Protein AF-A0AAV0LH85-F1 (afdb_monomer_lite)

Foldseek 3Di:
DQVVLVWDWDQDPNAIDTVVPDSDQEDDDPPVCCSRYHPDDDDDDDDDDPPDPDDDDDDPVVVVPDDD

InterPro domains:
  IPR001932 PPM-type phosphatase-like domain [PF00481] (1-68)
  IPR001932 PPM-type phosphatase-like domain [PS51746] (1-68)
  IPR015655 Protein phosphatase 2C [PTHR13832] (1-66)
  IPR036457 PPM-type phosphatase-like domain superfamily [G3DSA:3.60.40.10] (1-68)
  IPR036457 PPM-type phosphatase-like domain superfamily [SSF81606] (1-67)

Organism: NCBI:txid586396

Structure (mmCIF, N/CA/C/O backbone):
data_AF-A0AAV0LH85-F1
#
_entry.id   AF-A0AAV0LH85-F1
#
loop_
_atom_site.group_PDB
_atom_site.id
_atom_site.type_symbol
_atom_site.label_atom_id
_atom_site.label_alt_id
_atom_site.label_comp_id
_atom_site.label_asym_id
_atom_site.label_entity_id
_atom_site.label_seq_id
_atom_site.pdbx_PDB_ins_code
_atom_site.Cartn_x
_atom_site.Cartn_y
_atom_site.Cartn_z
_atom_site.occupancy
_atom_site.B_iso_or_equiv
_atom_site.auth_seq_id
_atom_site.auth_comp_id
_atom_site.auth_asym_id
_atom_site.auth_atom_id
_atom_site.pdbx_PDB_model_num
ATOM 1 N N . ARG A 1 1 ? 0.940 9.559 -11.571 1.00 94.19 1 ARG A N 1
ATOM 2 C CA . ARG A 1 1 ? 2.296 9.852 -11.028 1.00 94.19 1 ARG A CA 1
ATOM 3 C C . ARG A 1 1 ? 3.350 8.963 -11.667 1.00 94.19 1 ARG A C 1
ATOM 5 O O . ARG A 1 1 ? 4.232 9.521 -12.284 1.00 94.19 1 ARG A O 1
ATOM 12 N N . VAL A 1 2 ? 3.265 7.634 -11.521 1.00 96.38 2 VAL A N 1
ATOM 13 C CA . VAL A 1 2 ? 4.259 6.690 -12.076 1.00 96.38 2 VAL A CA 1
ATOM 14 C C . VAL A 1 2 ? 4.471 6.906 -13.580 1.00 96.38 2 VAL A C 1
ATOM 16 O O . VAL A 1 2 ? 5.596 7.138 -13.993 1.00 96.38 2 VAL A O 1
ATOM 19 N N . GLU A 1 3 ? 3.394 6.966 -14.366 1.00 96.69 3 GLU A N 1
ATOM 20 C CA . GLU A 1 3 ? 3.472 7.186 -15.823 1.00 96.69 3 GLU A CA 1
ATOM 21 C C . GLU A 1 3 ? 4.037 8.556 -16.212 1.00 96.69 3 GLU A C 1
ATOM 23 O O . GLU A 1 3 ? 4.809 8.678 -17.153 1.00 96.69 3 GLU A O 1
ATOM 28 N N . ALA A 1 4 ? 3.724 9.597 -15.435 1.00 97.00 4 ALA A N 1
ATOM 29 C CA . ALA A 1 4 ? 4.269 10.938 -15.652 1.00 97.00 4 ALA A CA 1
ATOM 30 C C . ALA A 1 4 ? 5.786 11.024 -15.391 1.00 97.00 4 ALA A C 1
ATOM 32 O O . ALA A 1 4 ? 6.423 11.969 -15.841 1.00 97.00 4 ALA A O 1
ATOM 33 N N . LEU A 1 5 ? 6.352 10.053 -14.665 1.00 96.25 5 LEU A N 1
ATOM 34 C CA . LEU A 1 5 ? 7.792 9.906 -14.438 1.00 96.25 5 LEU A CA 1
ATOM 35 C C . LEU A 1 5 ? 8.448 8.973 -15.470 1.00 96.25 5 LEU A C 1
ATOM 37 O O . LEU A 1 5 ? 9.610 8.634 -15.317 1.00 96.25 5 LEU A O 1
ATOM 41 N N . GLY A 1 6 ? 7.721 8.540 -16.506 1.00 96.25 6 GLY A N 1
ATOM 42 C CA . GLY A 1 6 ? 8.235 7.621 -17.527 1.00 96.25 6 GLY A CA 1
ATOM 43 C C . GLY A 1 6 ? 8.168 6.140 -17.145 1.00 96.25 6 GLY A C 1
ATOM 44 O O . GLY A 1 6 ? 8.639 5.296 -17.903 1.00 96.25 6 GLY A O 1
ATOM 45 N N . GLY A 1 7 ? 7.570 5.804 -15.996 1.00 95.81 7 GLY A N 1
ATOM 46 C CA . GLY A 1 7 ? 7.237 4.422 -15.659 1.00 95.81 7 GLY A CA 1
ATOM 47 C C . GLY A 1 7 ? 5.982 3.937 -16.386 1.00 95.81 7 GLY A C 1
ATOM 48 O O . GLY A 1 7 ? 5.305 4.704 -17.061 1.00 95.81 7 GLY A O 1
ATOM 49 N N . TYR A 1 8 ? 5.619 2.671 -16.198 1.00 96.25 8 TYR A N 1
ATOM 50 C CA . TYR A 1 8 ? 4.352 2.136 -16.698 1.00 96.25 8 TYR A CA 1
ATOM 51 C C . TYR A 1 8 ? 3.636 1.304 -15.632 1.00 96.25 8 TYR A C 1
ATOM 53 O O . TYR A 1 8 ? 4.241 0.852 -14.650 1.00 96.25 8 TYR A O 1
ATOM 61 N N . VAL A 1 9 ? 2.330 1.135 -15.828 1.00 97.06 9 VAL A N 1
ATOM 62 C CA . VAL A 1 9 ? 1.466 0.280 -15.014 1.00 97.06 9 VAL A CA 1
ATOM 63 C C . VAL A 1 9 ? 0.770 -0.696 -15.950 1.00 97.06 9 VAL A C 1
ATOM 65 O O . VAL A 1 9 ? 0.140 -0.266 -16.911 1.00 97.06 9 VAL A O 1
ATOM 68 N N . ASP A 1 10 ? 0.880 -1.991 -15.672 1.00 96.25 10 ASP A N 1
ATOM 69 C CA . ASP A 1 10 ? 0.253 -3.036 -16.483 1.00 96.25 10 ASP A CA 1
ATOM 70 C C . ASP A 1 10 ? -0.584 -3.989 -15.623 1.00 96.25 10 ASP A C 1
ATOM 72 O O . ASP A 1 10 ? -0.317 -4.176 -14.430 1.00 96.25 10 ASP A O 1
ATOM 76 N N . CYS A 1 11 ? -1.620 -4.573 -16.223 1.00 96.06 11 CYS A N 1
ATOM 77 C CA . CYS A 1 11 ? -2.500 -5.535 -15.575 1.00 96.06 11 CYS A CA 1
ATOM 78 C C . CYS A 1 11 ? -2.167 -6.952 -16.043 1.00 96.06 11 CYS A C 1
ATOM 80 O O . CYS A 1 11 ? -2.623 -7.409 -17.092 1.00 96.06 11 CYS A O 1
ATOM 82 N N . SER A 1 12 ? -1.432 -7.685 -15.207 1.00 91.00 12 SER A N 1
ATOM 83 C CA . SER A 1 12 ? -1.070 -9.074 -15.474 1.00 91.00 12 SER A CA 1
ATOM 84 C C . SER A 1 12 ? -1.767 -10.002 -14.488 1.00 91.00 12 SER A C 1
ATOM 86 O O . SER A 1 12 ? -1.700 -9.818 -13.271 1.00 91.00 12 SER A O 1
ATOM 88 N N . ARG A 1 13 ? -2.466 -11.013 -15.019 1.00 91.75 13 ARG A N 1
ATOM 89 C CA . ARG A 1 13 ? -3.223 -12.012 -14.236 1.00 91.75 13 ARG A CA 1
ATOM 90 C C . ARG A 1 13 ? -4.215 -11.384 -13.242 1.00 91.75 13 ARG A C 1
ATOM 92 O O . ARG A 1 13 ? -4.398 -11.892 -12.141 1.00 91.75 13 ARG A O 1
ATOM 99 N N . GLY A 1 14 ? -4.845 -10.277 -13.639 1.00 93.62 14 GLY A N 1
ATOM 100 C CA . GLY A 1 14 ? -5.836 -9.567 -12.825 1.00 93.62 14 GLY A CA 1
ATOM 101 C C . GLY A 1 14 ? -5.253 -8.687 -11.717 1.00 93.62 14 GLY A C 1
ATOM 102 O O . GLY A 1 14 ? -6.014 -8.191 -10.892 1.00 93.62 14 GLY A O 1
ATOM 103 N N . VAL A 1 15 ? -3.932 -8.478 -11.687 1.00 95.31 15 VAL A N 1
ATOM 104 C CA . VAL A 1 15 ? -3.262 -7.618 -10.706 1.00 95.31 15 VAL A CA 1
ATOM 105 C C . VAL A 1 15 ? -2.523 -6.501 -11.432 1.00 95.31 15 VAL A C 1
ATOM 107 O O . VAL A 1 15 ? -1.683 -6.755 -12.294 1.00 95.31 15 VAL A O 1
ATOM 110 N N . TRP A 1 16 ? -2.814 -5.260 -11.050 1.00 96.19 16 TRP A N 1
ATOM 111 C CA . TRP A 1 16 ? -2.099 -4.086 -11.539 1.00 96.19 16 TRP A CA 1
ATOM 112 C C . TRP A 1 16 ? -0.726 -3.990 -10.886 1.00 96.19 16 TRP A C 1
ATOM 114 O O . TRP A 1 16 ? -0.617 -4.052 -9.660 1.00 96.19 16 TRP A O 1
ATOM 124 N N . ARG A 1 17 ? 0.320 -3.829 -11.695 1.00 96.88 17 ARG A N 1
ATOM 125 C CA . ARG A 1 17 ? 1.705 -3.743 -11.230 1.00 96.88 17 ARG A CA 1
ATOM 126 C C . ARG A 1 17 ? 2.434 -2.584 -11.882 1.00 96.88 17 ARG A C 1
ATOM 128 O O . ARG A 1 17 ? 2.278 -2.335 -13.073 1.00 96.88 17 ARG A O 1
ATOM 135 N N . ILE A 1 18 ? 3.267 -1.902 -11.106 1.00 96.56 18 ILE A N 1
ATOM 136 C CA . ILE A 1 18 ? 4.236 -0.943 -11.636 1.00 96.56 18 ILE A CA 1
ATOM 137 C C . ILE A 1 18 ? 5.457 -1.694 -12.157 1.00 96.56 18 ILE A C 1
ATOM 139 O O . ILE A 1 18 ? 5.969 -2.572 -11.460 1.00 96.56 18 ILE A O 1
ATOM 143 N N . GLN A 1 19 ? 5.937 -1.343 -13.351 1.00 93.88 19 GLN A N 1
ATOM 144 C CA . GLN A 1 19 ? 7.132 -1.969 -13.940 1.00 93.88 19 GLN A CA 1
ATOM 145 C C . GLN A 1 19 ? 7.075 -3.517 -13.904 1.00 93.88 19 GLN A C 1
ATOM 147 O O . GLN A 1 19 ? 8.070 -4.159 -13.575 1.00 93.88 19 GLN A O 1
ATOM 152 N N . GLU A 1 20 ? 5.877 -4.102 -14.076 1.00 93.81 20 GLU A N 1
ATOM 153 C CA . GLU A 1 20 ? 5.565 -5.539 -13.893 1.00 93.81 20 GLU A CA 1
ATOM 154 C C . GLU A 1 20 ? 5.929 -6.153 -12.521 1.00 93.81 20 GLU A C 1
ATOM 156 O O . GLU A 1 20 ? 5.706 -7.340 -12.281 1.00 93.81 20 GLU A O 1
ATOM 161 N N . SER A 1 21 ? 6.425 -5.355 -11.578 1.00 94.00 21 SER A N 1
ATOM 162 C CA . SER A 1 21 ? 7.038 -5.820 -10.336 1.00 94.00 21 SER A CA 1
ATOM 163 C C . SER A 1 21 ? 6.073 -5.732 -9.154 1.00 94.00 21 SER A C 1
ATOM 165 O O . SER A 1 21 ? 5.589 -6.753 -8.656 1.00 94.00 21 SER A O 1
ATOM 167 N N . LEU A 1 22 ? 5.721 -4.519 -8.718 1.00 96.00 22 LEU A N 1
ATOM 168 C CA . LEU A 1 22 ? 5.008 -4.300 -7.455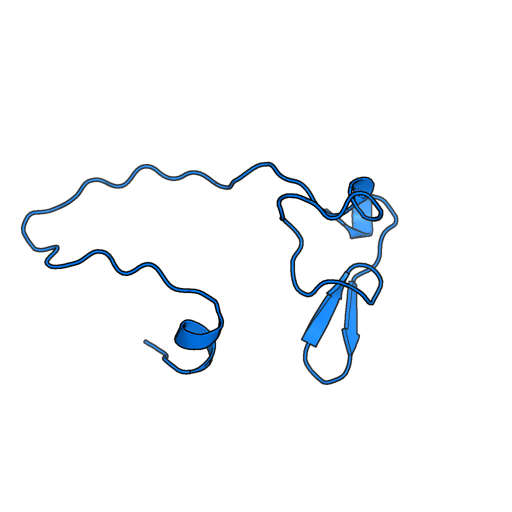 1.00 96.00 22 LEU A CA 1
ATOM 169 C C . LEU A 1 22 ? 3.545 -3.926 -7.668 1.00 96.00 22 LEU A C 1
ATOM 171 O O . LEU A 1 22 ? 3.232 -3.080 -8.498 1.00 96.00 22 LEU A O 1
ATOM 175 N N . ALA A 1 23 ? 2.658 -4.482 -6.843 1.00 96.56 23 ALA A N 1
ATOM 176 C CA . ALA A 1 23 ? 1.231 -4.139 -6.818 1.00 96.56 23 ALA A CA 1
ATOM 177 C C . ALA A 1 23 ? 0.911 -2.900 -5.953 1.00 96.56 23 ALA A C 1
ATOM 179 O O . ALA A 1 23 ? -0.229 -2.669 -5.562 1.00 96.56 23 ALA A O 1
ATOM 180 N N . VAL A 1 24 ? 1.926 -2.093 -5.635 1.00 96.25 24 VAL A N 1
ATOM 181 C CA . VAL A 1 24 ? 1.814 -0.881 -4.817 1.00 96.25 24 VAL A CA 1
ATOM 182 C C . VAL A 1 24 ? 2.626 0.250 -5.439 1.00 96.25 24 VAL A C 1
ATOM 184 O O . VAL A 1 24 ? 3.619 0.023 -6.123 1.00 96.25 24 VAL A O 1
ATOM 187 N N . THR A 1 25 ? 2.223 1.495 -5.181 1.00 96.06 25 THR A N 1
ATOM 188 C CA . THR A 1 25 ? 2.956 2.693 -5.645 1.00 96.06 25 THR A CA 1
ATOM 189 C C . THR A 1 25 ? 3.685 3.431 -4.522 1.00 96.06 25 THR A C 1
ATOM 191 O O . THR A 1 25 ? 4.354 4.439 -4.770 1.00 96.06 25 THR A O 1
ATOM 194 N N . ARG A 1 26 ? 3.540 2.959 -3.280 1.00 97.19 26 ARG A N 1
ATOM 195 C CA . ARG A 1 26 ? 4.192 3.502 -2.088 1.00 97.19 26 ARG A CA 1
ATOM 196 C C . ARG A 1 26 ? 4.702 2.360 -1.224 1.00 97.19 26 ARG A C 1
ATOM 198 O O . ARG A 1 26 ? 4.021 1.348 -1.102 1.00 97.19 26 ARG A O 1
ATOM 205 N N . GLY A 1 27 ? 5.871 2.549 -0.630 1.00 95.62 27 GLY A N 1
ATOM 206 C CA . GLY A 1 27 ? 6.544 1.515 0.144 1.00 95.62 27 GLY A CA 1
ATOM 207 C C . GLY A 1 27 ? 7.858 2.006 0.740 1.00 95.62 27 GLY A C 1
ATOM 208 O O . GLY A 1 27 ? 8.551 2.868 0.183 1.00 95.62 27 GLY A O 1
ATOM 209 N N . ILE A 1 28 ? 8.198 1.451 1.899 1.00 97.06 28 ILE A N 1
ATOM 210 C CA . ILE A 1 28 ? 9.524 1.587 2.504 1.00 97.06 28 ILE A CA 1
ATOM 211 C C . ILE A 1 28 ? 10.385 0.449 1.942 1.00 97.06 28 ILE A C 1
ATOM 213 O O . ILE A 1 28 ? 9.933 -0.686 1.895 1.00 97.06 28 ILE A O 1
ATOM 217 N N . GLY A 1 29 ? 11.618 0.744 1.520 1.00 95.25 29 GLY A N 1
ATOM 218 C CA . GLY A 1 29 ? 12.456 -0.211 0.780 1.00 95.25 29 GLY A CA 1
ATOM 219 C C . GLY A 1 29 ? 12.388 -0.011 -0.737 1.00 95.25 29 GLY A C 1
ATOM 220 O O . GLY A 1 29 ? 12.311 1.130 -1.188 1.00 95.25 29 GLY A O 1
ATOM 221 N N . ASP A 1 30 ? 12.475 -1.091 -1.516 1.00 94.69 30 ASP A N 1
ATOM 222 C CA . ASP A 1 30 ? 12.401 -1.086 -2.990 1.00 94.69 30 ASP A CA 1
ATOM 223 C C . ASP A 1 30 ? 13.375 -0.112 -3.670 1.00 94.69 30 ASP A C 1
ATOM 225 O O . ASP A 1 30 ? 13.007 0.662 -4.551 1.00 94.69 30 ASP A O 1
ATOM 229 N N . GLY A 1 31 ? 14.648 -0.153 -3.251 1.00 95.12 31 GLY A N 1
ATOM 230 C CA . GLY A 1 31 ? 15.714 0.737 -3.738 1.00 95.12 31 GLY A CA 1
ATOM 231 C C . GLY A 1 31 ? 15.773 0.861 -5.266 1.00 95.12 31 GLY A C 1
ATOM 232 O O . GLY A 1 31 ? 15.865 1.961 -5.801 1.00 95.12 31 GLY A O 1
ATOM 233 N N . HIS A 1 32 ? 15.635 -0.270 -5.959 1.00 93.38 32 HIS A N 1
ATOM 234 C CA . HIS A 1 32 ? 15.667 -0.374 -7.420 1.00 93.38 32 HIS A CA 1
ATOM 235 C C . HIS A 1 32 ? 14.455 0.262 -8.130 1.00 93.38 32 HIS A C 1
ATOM 237 O O . HIS A 1 32 ? 14.493 0.442 -9.342 1.00 93.38 32 HIS A O 1
ATOM 243 N N . LEU A 1 33 ? 13.396 0.623 -7.397 1.00 95.69 33 LEU A N 1
ATOM 244 C CA . LEU A 1 33 ? 12.178 1.243 -7.927 1.00 95.69 33 LEU A CA 1
ATOM 245 C C . LEU A 1 33 ? 11.899 2.616 -7.308 1.00 95.69 33 LEU A C 1
ATOM 247 O O . LEU A 1 33 ? 10.791 3.126 -7.461 1.00 95.69 33 LEU A O 1
ATOM 251 N N . LYS A 1 34 ? 12.863 3.243 -6.617 1.00 93.69 34 LYS A N 1
ATOM 252 C CA . LYS A 1 34 ? 12.627 4.499 -5.877 1.00 93.69 34 LYS A CA 1
ATOM 253 C C . LYS A 1 34 ? 12.167 5.685 -6.720 1.00 93.69 34 LYS A C 1
ATOM 255 O O . LYS A 1 34 ? 11.532 6.584 -6.176 1.00 93.69 34 LYS A O 1
ATOM 260 N N . GLU A 1 35 ? 12.408 5.665 -8.025 1.00 94.56 35 GLU A N 1
ATOM 261 C CA . GLU A 1 35 ? 11.828 6.639 -8.954 1.00 94.56 35 GLU A CA 1
ATOM 262 C C . GLU A 1 35 ? 10.287 6.559 -8.975 1.00 94.56 35 GLU A C 1
ATOM 264 O O . GLU A 1 35 ? 9.588 7.572 -9.007 1.00 94.56 35 GLU A O 1
ATOM 269 N N . PHE A 1 36 ? 9.732 5.350 -8.852 1.00 95.94 36 PHE A N 1
ATOM 270 C CA . PHE A 1 36 ? 8.296 5.089 -8.956 1.00 95.94 36 PHE A CA 1
ATOM 271 C C . PHE A 1 36 ? 7.634 4.805 -7.601 1.00 95.94 36 PHE A C 1
ATOM 273 O O . PHE A 1 36 ? 6.472 5.177 -7.413 1.00 95.94 36 PHE A O 1
ATOM 280 N N . VAL A 1 37 ? 8.350 4.217 -6.639 1.00 96.75 37 VAL A N 1
ATOM 281 C CA . VAL A 1 37 ? 7.861 3.852 -5.298 1.00 96.75 37 VAL A CA 1
ATOM 282 C C . VAL A 1 37 ? 8.334 4.865 -4.267 1.00 96.75 37 VAL A C 1
ATOM 284 O O . VAL A 1 37 ? 9.499 4.892 -3.867 1.00 96.75 37 VAL A O 1
ATOM 287 N N . VAL A 1 38 ? 7.401 5.683 -3.786 1.00 96.56 38 VAL A N 1
ATOM 288 C CA . VAL A 1 38 ? 7.703 6.716 -2.786 1.00 96.56 38 VAL A CA 1
ATOM 289 C C . VAL A 1 38 ? 7.466 6.196 -1.370 1.00 96.56 38 VAL A C 1
ATOM 291 O O . VAL A 1 38 ? 6.508 5.465 -1.125 1.00 96.56 38 VAL A O 1
ATOM 294 N N . ALA A 1 39 ? 8.323 6.597 -0.430 1.00 97.06 39 ALA A N 1
ATOM 295 C CA . ALA A 1 39 ? 8.180 6.250 0.989 1.00 97.06 39 ALA A CA 1
ATOM 296 C C . ALA A 1 39 ? 7.308 7.247 1.774 1.00 97.06 39 ALA A C 1
ATOM 298 O O . ALA A 1 39 ? 7.014 7.011 2.940 1.00 97.06 39 ALA A O 1
ATOM 299 N N . GLU A 1 40 ? 6.891 8.346 1.140 1.00 96.38 40 GLU A N 1
ATOM 3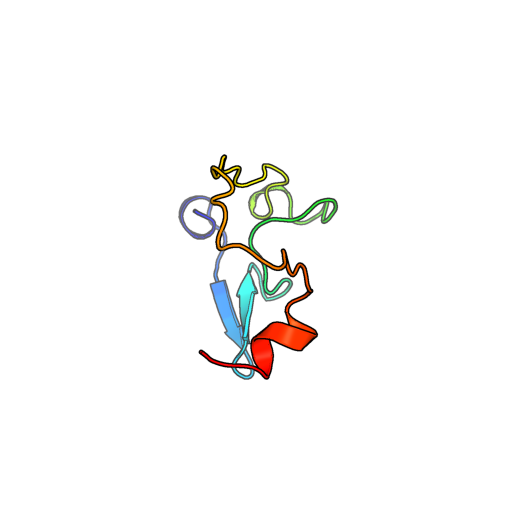00 C CA . GLU A 1 40 ? 6.061 9.368 1.776 1.00 96.38 40 GLU A CA 1
ATOM 301 C C . GLU A 1 40 ? 4.671 8.794 2.110 1.00 96.38 40 GLU A C 1
ATOM 303 O O . GLU A 1 40 ? 3.968 8.341 1.192 1.00 96.38 40 GLU A O 1
ATOM 308 N N . PRO A 1 41 ? 4.236 8.795 3.381 1.00 96.81 41 PRO A N 1
ATOM 309 C CA . PRO A 1 41 ? 2.920 8.295 3.756 1.00 96.81 41 PRO A CA 1
ATOM 310 C C . PRO A 1 41 ? 1.803 9.272 3.363 1.00 96.81 41 PRO A C 1
ATOM 312 O O . PRO A 1 41 ? 2.009 10.466 3.165 1.00 96.81 41 PRO A O 1
ATOM 315 N N . LYS A 1 42 ? 0.571 8.762 3.283 1.00 96.00 42 LYS A N 1
ATOM 316 C CA . LYS A 1 42 ? -0.628 9.608 3.326 1.00 96.00 42 LYS A CA 1
ATOM 317 C C . LYS A 1 42 ? -1.092 9.672 4.775 1.00 96.00 42 LYS A C 1
ATOM 319 O O . LYS A 1 42 ? -1.452 8.644 5.340 1.00 96.00 42 LYS A O 1
ATOM 324 N N . THR A 1 43 ? -1.100 10.860 5.361 1.00 97.00 43 THR A N 1
ATOM 325 C CA . THR A 1 43 ? -1.529 11.069 6.747 1.00 97.00 43 THR A CA 1
ATOM 326 C C . THR A 1 43 ? -2.959 11.605 6.801 1.00 97.00 43 THR A C 1
ATOM 328 O O . THR A 1 43 ? -3.440 12.267 5.878 1.00 97.00 43 THR A O 1
ATOM 3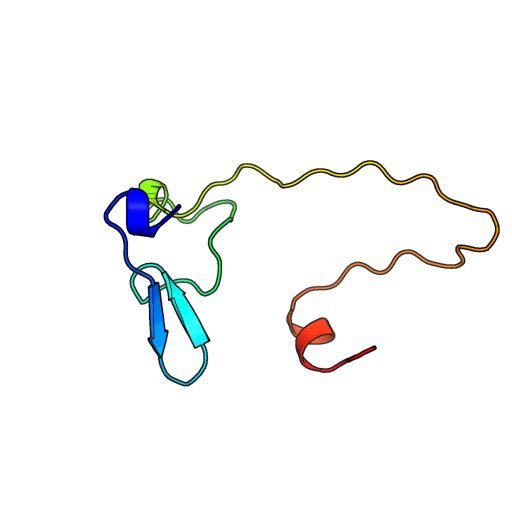31 N N . ARG A 1 44 ? -3.672 11.283 7.882 1.00 96.94 44 ARG A N 1
ATOM 332 C CA . ARG A 1 44 ? -4.991 11.835 8.203 1.00 96.94 44 ARG A CA 1
ATOM 333 C C . ARG A 1 44 ? -5.124 11.920 9.717 1.00 96.94 44 ARG A C 1
ATOM 335 O O . ARG A 1 44 ? -4.713 11.002 10.418 1.00 96.94 44 ARG A O 1
ATOM 342 N N . ILE A 1 45 ? -5.728 13.000 10.197 1.00 96.81 45 ILE A N 1
ATOM 343 C CA . ILE A 1 45 ? -6.147 13.148 11.591 1.00 96.81 45 ILE A CA 1
ATOM 344 C C . ILE A 1 45 ? -7.657 12.925 11.629 1.00 96.81 45 ILE A C 1
ATOM 346 O O . ILE A 1 45 ? -8.388 13.466 10.795 1.00 96.81 45 ILE A O 1
ATOM 350 N N . VAL A 1 46 ? -8.117 12.096 12.560 1.00 94.88 46 VAL A N 1
ATOM 351 C CA . VAL A 1 46 ? -9.534 11.775 12.747 1.00 94.88 46 VAL A CA 1
ATOM 352 C C . VAL A 1 46 ? -9.867 11.970 14.220 1.00 94.88 46 VAL A C 1
ATOM 354 O O . VAL A 1 46 ? -9.095 11.561 15.085 1.00 94.88 46 VAL A O 1
ATOM 357 N N . ARG A 1 47 ? -10.995 12.627 14.497 1.00 95.62 47 ARG A N 1
ATOM 358 C CA . ARG A 1 47 ? -11.535 12.749 15.851 1.00 95.62 47 ARG A CA 1
ATOM 359 C C . ARG A 1 47 ? -12.261 11.453 16.208 1.00 95.62 47 ARG A C 1
ATOM 361 O O . ARG A 1 47 ? -13.028 10.949 15.397 1.00 95.62 47 ARG A O 1
ATOM 368 N N . ILE A 1 48 ? -11.988 10.924 17.396 1.00 95.50 48 ILE A N 1
ATOM 369 C CA . ILE A 1 48 ? -12.676 9.742 17.919 1.00 95.50 48 ILE A CA 1
ATOM 370 C C . ILE A 1 48 ? -13.951 10.226 18.612 1.00 95.50 48 ILE A C 1
ATOM 372 O O . ILE A 1 48 ? -13.873 10.999 19.569 1.00 95.50 48 ILE A O 1
ATOM 376 N N . GLU A 1 49 ? -15.101 9.805 18.093 1.00 95.69 49 GLU A N 1
ATOM 377 C CA . GLU A 1 49 ? -16.417 10.062 18.681 1.00 95.69 49 GLU A CA 1
ATOM 378 C C . GLU A 1 49 ? -16.796 8.943 19.668 1.00 95.69 49 GLU A C 1
ATOM 380 O O . GLU A 1 49 ? -16.196 7.866 19.672 1.00 95.69 49 GLU A O 1
ATOM 385 N N . SER A 1 50 ? -17.766 9.202 20.548 1.00 95.75 50 SER A N 1
ATOM 386 C CA . SER A 1 50 ? -18.126 8.293 21.651 1.00 95.75 50 SER A CA 1
ATOM 387 C C . SER A 1 50 ? -18.740 6.958 21.217 1.00 95.75 50 SER A C 1
ATOM 389 O O . SER A 1 50 ? -18.811 6.040 22.026 1.00 95.75 50 SER A O 1
ATOM 391 N N . ASP A 1 51 ? -19.219 6.861 19.980 1.00 95.81 51 ASP A N 1
ATOM 392 C CA . ASP A 1 51 ? -19.812 5.665 19.372 1.00 95.81 51 ASP A CA 1
ATOM 393 C C . ASP A 1 51 ? -18.776 4.764 18.675 1.00 95.81 51 ASP A C 1
ATOM 395 O O . ASP A 1 51 ? -19.113 3.693 18.172 1.00 95.81 51 ASP A O 1
ATOM 399 N N . CYS A 1 52 ? -17.505 5.167 18.643 1.00 96.06 52 CYS A N 1
ATOM 400 C CA . CYS A 1 52 ? -16.443 4.381 18.033 1.00 96.06 52 CYS A CA 1
ATOM 401 C C . CYS A 1 52 ? -15.944 3.295 19.005 1.00 96.06 52 CYS A C 1
ATOM 403 O O . CYS A 1 52 ? -15.195 3.588 19.937 1.00 96.06 52 CYS A O 1
ATOM 405 N N . GLU A 1 53 ? -16.341 2.037 18.786 1.00 95.19 53 GLU A N 1
ATOM 406 C CA . GLU A 1 53 ? -15.951 0.918 19.663 1.00 95.19 53 GLU A CA 1
ATOM 407 C C . GLU A 1 53 ? -14.517 0.419 19.416 1.00 95.19 53 GLU A C 1
ATOM 409 O O . GLU A 1 53 ? -13.786 0.125 20.363 1.00 95.19 53 GLU A O 1
ATOM 414 N N . PHE A 1 54 ? -14.093 0.327 18.149 1.00 94.81 54 PHE A N 1
ATOM 415 C CA . PHE A 1 54 ? -12.807 -0.267 17.770 1.00 94.81 54 PHE A CA 1
ATOM 416 C C . PHE A 1 54 ? -12.158 0.440 16.577 1.00 94.81 54 PHE A C 1
ATOM 418 O O . PHE A 1 54 ? -12.831 0.905 15.659 1.00 94.81 54 PHE A O 1
ATOM 425 N N . LEU A 1 55 ? -10.821 0.425 16.549 1.00 93.38 55 LEU A N 1
ATOM 426 C CA . LEU A 1 55 ? -10.014 0.729 15.368 1.00 93.38 55 LEU A CA 1
ATOM 427 C C . LEU A 1 55 ? -9.384 -0.568 14.855 1.00 93.38 55 LEU A C 1
ATOM 429 O O . LEU A 1 55 ? -8.612 -1.206 15.570 1.00 93.38 55 LEU A O 1
ATOM 433 N N . ILE A 1 56 ? -9.677 -0.931 13.607 1.00 94.56 56 ILE A N 1
ATOM 434 C CA . ILE A 1 56 ? -9.125 -2.128 12.966 1.00 94.56 56 ILE A CA 1
ATOM 435 C C . ILE A 1 56 ? -8.067 -1.712 11.946 1.00 94.56 56 ILE A C 1
ATOM 437 O O . ILE A 1 56 ? -8.333 -0.930 11.035 1.00 94.56 56 ILE A O 1
ATOM 441 N N . LEU A 1 57 ? -6.864 -2.268 12.090 1.00 96.31 57 LEU A N 1
ATOM 442 C CA . LEU A 1 57 ? -5.773 -2.163 11.124 1.00 96.31 57 LEU A CA 1
ATOM 443 C C . LEU A 1 57 ? -5.425 -3.572 10.650 1.00 96.31 57 LEU A C 1
ATOM 445 O O . LEU A 1 57 ? -5.210 -4.465 11.466 1.00 96.31 57 LEU A O 1
ATOM 449 N N . ALA A 1 58 ? -5.359 -3.772 9.339 1.00 96.19 58 ALA A N 1
ATOM 450 C CA . ALA A 1 58 ? -5.005 -5.059 8.751 1.00 96.19 58 ALA A CA 1
ATOM 451 C C . ALA A 1 58 ? -4.345 -4.870 7.381 1.00 96.19 58 ALA A C 1
ATOM 453 O O . ALA A 1 58 ? -4.484 -3.810 6.763 1.00 96.19 58 ALA A O 1
ATOM 454 N N . SER A 1 59 ? -3.634 -5.898 6.918 1.00 96.62 59 SER A N 1
ATOM 455 C CA . SER A 1 59 ? -3.120 -5.968 5.549 1.00 96.62 59 SER A CA 1
ATOM 456 C C . SER A 1 59 ? -4.236 -6.259 4.538 1.00 96.62 59 SER A C 1
ATOM 458 O O . SER A 1 59 ? -5.354 -6.632 4.902 1.00 96.62 59 SER A O 1
ATOM 460 N N . ASP A 1 60 ? -3.905 -6.116 3.256 1.00 94.75 60 ASP A N 1
ATOM 461 C CA . ASP A 1 60 ? -4.744 -6.490 2.109 1.00 94.75 60 ASP A CA 1
ATOM 462 C C . ASP A 1 60 ? -5.332 -7.907 2.215 1.00 94.75 60 ASP A C 1
ATOM 464 O O . ASP A 1 60 ? -6.494 -8.107 1.883 1.00 94.75 60 ASP A O 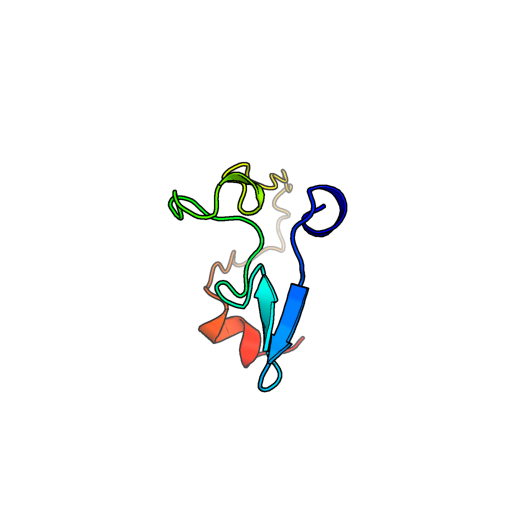1
ATOM 468 N N . GLY A 1 61 ? -4.603 -8.864 2.796 1.00 95.56 61 GLY A N 1
ATOM 469 C CA . GLY A 1 61 ? -5.089 -10.232 3.002 1.00 95.56 61 GLY A CA 1
ATOM 470 C C . GLY A 1 61 ? -6.444 -10.348 3.72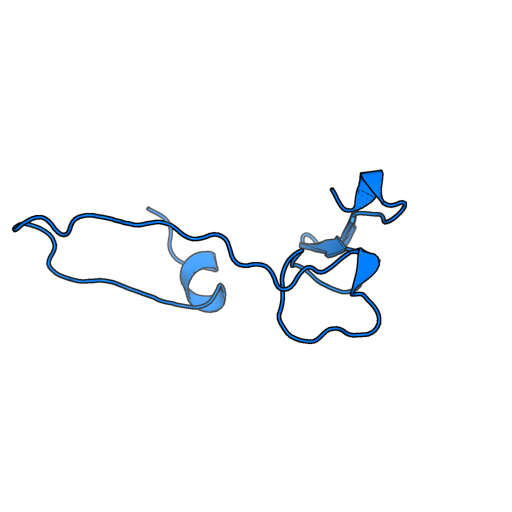1 1.00 95.56 61 GLY A C 1
ATOM 471 O O . GLY A 1 61 ? -7.194 -11.282 3.430 1.00 95.56 61 GLY A O 1
ATOM 472 N N . LEU A 1 62 ? -6.783 -9.414 4.623 1.00 96.25 62 LEU A N 1
ATOM 473 C CA . LEU A 1 62 ? -8.128 -9.334 5.209 1.00 96.25 62 LEU A CA 1
ATOM 474 C C . LEU A 1 62 ? -9.100 -8.626 4.256 1.00 96.25 62 LEU A C 1
ATO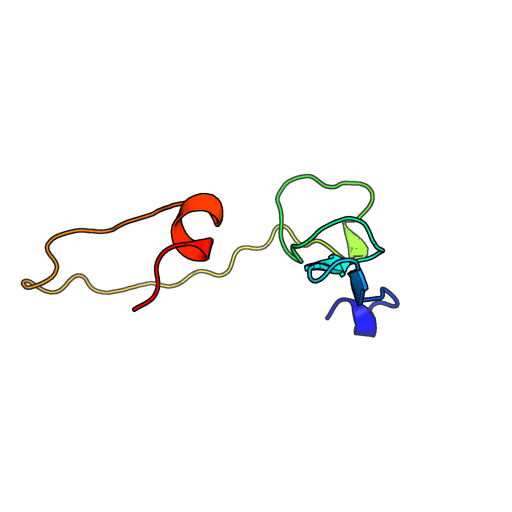M 476 O O . LEU A 1 62 ? -10.158 -9.165 3.926 1.00 96.25 62 LEU A O 1
ATOM 480 N N . TRP A 1 63 ? -8.734 -7.420 3.821 1.00 94.56 63 TRP A N 1
ATOM 481 C CA . TRP A 1 63 ? -9.606 -6.510 3.073 1.00 94.56 63 TRP A CA 1
ATOM 482 C C . TRP A 1 63 ? -9.962 -7.004 1.665 1.00 94.56 63 TRP A C 1
ATOM 484 O O . TRP A 1 63 ? -10.996 -6.624 1.130 1.00 94.56 63 TRP A O 1
ATOM 494 N N . ASP A 1 64 ? -9.181 -7.917 1.091 1.00 92.50 64 ASP A N 1
ATOM 495 C CA . ASP A 1 64 ? -9.493 -8.576 -0.182 1.00 92.50 64 ASP A CA 1
ATOM 496 C C . ASP A 1 64 ? -10.661 -9.573 -0.074 1.00 92.50 64 ASP A C 1
ATOM 498 O O . ASP A 1 64 ? -11.192 -10.037 -1.092 1.00 92.50 64 ASP A O 1
ATOM 502 N N . LYS A 1 65 ? -11.041 -9.967 1.149 1.00 94.88 65 LYS A N 1
ATOM 503 C CA . LYS A 1 65 ? -12.063 -10.996 1.412 1.00 94.88 65 LYS A CA 1
ATOM 504 C C . LYS A 1 65 ? -13.337 -10.451 2.030 1.00 94.88 65 LYS A C 1
ATOM 506 O O . LYS A 1 65 ? -14.395 -11.040 1.812 1.00 94.88 65 LYS A O 1
ATOM 511 N N . VAL A 1 66 ? -13.245 -9.363 2.783 1.00 94.25 66 VAL A N 1
ATOM 512 C CA . VAL A 1 66 ? -14.400 -8.712 3.403 1.00 94.25 66 VAL A CA 1
ATOM 513 C C . VAL A 1 66 ? -14.835 -7.519 2.561 1.00 94.25 66 VAL A C 1
ATOM 515 O O . VAL A 1 66 ? -14.010 -6.831 1.968 1.00 94.25 66 VAL A O 1
ATOM 518 N N . ARG A 1 67 ? -16.142 -7.297 2.469 1.00 82.38 67 ARG A N 1
ATOM 519 C CA . ARG A 1 67 ? -16.729 -6.121 1.825 1.00 82.38 67 ARG A CA 1
ATOM 520 C C . ARG A 1 67 ? -17.746 -5.523 2.783 1.00 82.38 67 ARG A C 1
ATOM 522 O O . ARG A 1 67 ? -18.334 -6.274 3.562 1.00 82.38 67 ARG A O 1
ATOM 529 N N . ASP A 1 68 ? -17.900 -4.210 2.699 1.00 69.75 68 ASP A N 1
ATOM 530 C CA . ASP A 1 68 ? -18.940 -3.462 3.406 1.00 69.75 68 ASP A CA 1
ATOM 531 C C . ASP A 1 68 ? -20.345 -3.813 2.888 1.00 69.75 68 ASP A C 1
ATOM 533 O O . ASP A 1 68 ? -20.480 -4.102 1.670 1.00 69.75 68 ASP A O 1
#

Sequence (68 aa):
RVEALGGYVDCSRGVWRIQESLAVTRGIGDGHLKEFVVAEPKTRIVRIESDCEFLILASDGLWDKVRD

pLDDT: mean 94.94, std 3.69, range [69.75, 97.19]

Radius of gyration: 16.05 Å; chains: 1; bounding box: 36×25×39 Å

Secondary structure (DSSP, 8-state):
-TGGGT--EEEETTEEEETTTBS-SB-S--GGGTTT-B-PPPP---PPPTT--------HHHHTT---